Protein AF-A0A820R9P2-F1 (afdb_monomer_lite)

pLDDT: mean 85.08, std 11.44, range [51.06, 95.5]

Organism: NCBI:txid433720

Radius of gyration: 19.29 Å; chains: 1; bounding box: 36×35×56 Å

InterPro domains:
  IPR003754 Tetrapyrrole biosynthesis, uroporphyrinogen III synthase [PF02602] (7-90)
  IPR036108 Tetrapyrrole biosynthesis, uroporphyrinogen III synthase superfamily [G3DSA:3.40.50.10090] (2-77)
  IPR036108 Tetrapyrrole biosynthesis, uroporphyrinogen III synthase superfamily [SSF69618] (13-88)
  IPR039793 Uroporphyrinogen-III synthase [PTHR12390] (11-90)

Structure (mmCIF, N/CA/C/O backbone):
data_AF-A0A820R9P2-F1
#
_entry.id   AF-A0A820R9P2-F1
#
loop_
_atom_site.group_PDB
_atom_site.id
_atom_site.type_symbol
_atom_site.label_atom_id
_atom_site.label_alt_id
_atom_site.label_comp_id
_atom_site.label_asym_id
_atom_site.label_entity_id
_atom_site.label_seq_id
_atom_site.pdbx_PDB_ins_code
_atom_site.Cartn_x
_atom_site.Cartn_y
_atom_site.Cartn_z
_atom_site.occupancy
_atom_site.B_iso_or_equiv
_atom_site.auth_seq_id
_atom_site.auth_comp_id
_atom_site.auth_asym_id
_atom_site.auth_atom_id
_atom_site.pdbx_PDB_model_num
ATOM 1 N N . ASN A 1 1 ? 5.289 -13.143 10.151 1.00 55.81 1 ASN A N 1
ATOM 2 C CA . ASN A 1 1 ? 5.651 -14.546 9.840 1.00 55.81 1 ASN A CA 1
ATOM 3 C C . ASN A 1 1 ? 4.696 -15.230 8.847 1.00 55.81 1 ASN A C 1
ATOM 5 O O . ASN A 1 1 ? 5.081 -16.245 8.294 1.00 55.81 1 ASN A O 1
ATOM 9 N N . LEU A 1 2 ? 3.533 -14.637 8.531 1.00 58.06 2 LEU A N 1
ATOM 10 C CA . LEU A 1 2 ? 2.505 -15.177 7.622 1.00 58.06 2 LEU A CA 1
ATOM 11 C C . LEU A 1 2 ? 2.990 -15.480 6.185 1.00 58.06 2 LEU A C 1
ATOM 13 O O . LEU A 1 2 ? 2.641 -16.497 5.601 1.00 58.06 2 LEU A O 1
ATOM 17 N N . VAL A 1 3 ? 3.839 -14.620 5.614 1.00 59.44 3 VAL A N 1
ATOM 18 C CA . VAL A 1 3 ? 4.321 -14.765 4.224 1.00 59.44 3 VAL A CA 1
ATOM 19 C C . VAL A 1 3 ? 5.204 -16.010 4.043 1.00 59.44 3 VAL A C 1
ATOM 21 O O . VAL A 1 3 ? 5.120 -16.683 3.022 1.00 59.44 3 VAL A O 1
ATOM 24 N N . LYS A 1 4 ? 6.013 -16.367 5.049 1.00 60.22 4 LYS A N 1
ATOM 25 C CA . LYS A 1 4 ? 6.837 -17.589 5.017 1.00 60.22 4 LYS A CA 1
ATOM 26 C C . LYS A 1 4 ? 5.996 -18.859 5.155 1.00 60.22 4 LYS A C 1
ATOM 28 O O . LYS A 1 4 ? 6.337 -19.870 4.551 1.00 60.22 4 LYS A O 1
ATOM 33 N N . GLU A 1 5 ? 4.914 -18.802 5.933 1.00 67.00 5 GLU A N 1
ATOM 34 C CA . GLU A 1 5 ? 3.964 -19.914 6.077 1.00 67.00 5 GLU A CA 1
ATOM 35 C C . GLU A 1 5 ? 3.167 -20.163 4.795 1.00 67.00 5 GLU A C 1
ATOM 37 O O . GLU A 1 5 ? 2.949 -21.315 4.435 1.00 67.00 5 GLU A O 1
ATOM 42 N N . LEU A 1 6 ? 2.768 -19.103 4.084 1.00 65.31 6 LEU A N 1
ATOM 43 C CA . LEU A 1 6 ? 1.939 -19.226 2.882 1.00 65.31 6 LEU A CA 1
ATOM 44 C C . LEU A 1 6 ? 2.725 -19.618 1.622 1.00 65.31 6 LEU A C 1
ATOM 46 O O . LEU A 1 6 ? 2.180 -20.311 0.767 1.00 65.31 6 LEU A O 1
ATOM 50 N N . PHE A 1 7 ? 3.987 -19.193 1.493 1.00 65.38 7 PHE A N 1
ATOM 51 C CA . PHE A 1 7 ? 4.732 -19.298 0.227 1.00 65.38 7 PHE A CA 1
ATOM 52 C C . PHE A 1 7 ? 6.049 -20.093 0.315 1.00 65.38 7 PHE A C 1
ATOM 54 O O . PHE A 1 7 ? 6.770 -20.207 -0.674 1.00 65.38 7 PHE A O 1
ATOM 61 N N . GLY A 1 8 ? 6.366 -20.689 1.470 1.00 62.91 8 GLY A N 1
ATOM 62 C CA . GLY A 1 8 ? 7.584 -21.481 1.662 1.00 62.91 8 GLY A CA 1
ATOM 63 C C . GLY A 1 8 ? 8.860 -20.641 1.824 1.00 62.91 8 GLY A C 1
ATOM 64 O O . GLY A 1 8 ? 8.860 -19.412 1.806 1.00 62.91 8 GLY A O 1
ATOM 65 N N . SER A 1 9 ? 9.993 -21.315 2.030 1.00 59.28 9 SER A N 1
ATOM 66 C CA . SER A 1 9 ? 11.274 -20.731 2.468 1.00 59.28 9 SER A CA 1
ATOM 67 C C . SER A 1 9 ? 12.061 -19.945 1.405 1.00 59.28 9 SER A C 1
ATOM 69 O O . SER A 1 9 ? 13.203 -19.570 1.657 1.00 59.28 9 SER A O 1
ATOM 71 N N . THR A 1 10 ? 11.476 -19.644 0.244 1.00 62.62 10 THR A N 1
ATOM 72 C CA . THR A 1 10 ? 12.142 -18.913 -0.855 1.00 62.62 10 THR A CA 1
ATOM 73 C C . THR A 1 10 ? 11.344 -17.696 -1.323 1.00 62.62 10 THR A C 1
ATOM 75 O O . THR A 1 10 ? 11.255 -17.407 -2.510 1.00 62.62 10 THR A O 1
ATOM 78 N N . VAL A 1 11 ? 10.778 -16.932 -0.386 1.00 67.00 11 VAL A N 1
ATOM 79 C CA . VAL A 1 11 ? 10.261 -15.594 -0.705 1.00 67.00 11 VAL A CA 1
ATOM 80 C C . VAL A 1 11 ? 11.420 -14.602 -0.673 1.00 67.00 11 VAL A C 1
ATOM 82 O O . VAL A 1 11 ? 12.017 -14.378 0.382 1.00 67.00 11 VAL A O 1
ATOM 85 N N . ASN A 1 12 ? 11.735 -14.010 -1.824 1.00 75.12 12 ASN A N 1
ATOM 86 C CA . ASN A 1 12 ? 12.618 -12.852 -1.891 1.00 75.12 12 ASN A CA 1
ATOM 87 C C . ASN A 1 12 ? 11.807 -11.617 -1.480 1.00 75.12 12 ASN A C 1
ATOM 89 O O . ASN A 1 12 ? 10.857 -11.243 -2.163 1.00 75.12 12 ASN A O 1
ATOM 93 N N . ILE A 1 1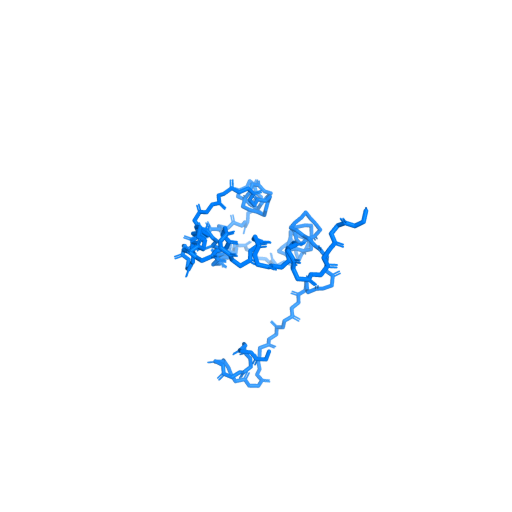3 ? 12.136 -11.050 -0.321 1.00 83.00 13 ILE A N 1
ATOM 94 C CA . ILE A 1 13 ? 11.465 -9.874 0.232 1.00 83.00 13 ILE A CA 1
ATOM 95 C C . ILE A 1 13 ? 12.460 -8.722 0.153 1.00 83.00 13 ILE A C 1
ATOM 97 O O . ILE A 1 13 ? 13.506 -8.771 0.799 1.00 83.00 13 ILE A O 1
ATOM 101 N N . SER A 1 14 ? 12.120 -7.692 -0.611 1.00 88.38 14 SER A N 1
ATOM 102 C CA . SER A 1 14 ? 12.903 -6.467 -0.767 1.00 88.38 14 SER A CA 1
ATOM 103 C C . SER A 1 14 ? 12.026 -5.234 -0.527 1.00 88.38 14 SER A C 1
ATOM 105 O O . SER A 1 14 ? 10.798 -5.309 -0.600 1.00 88.38 14 SER A O 1
ATOM 107 N N . GLY A 1 15 ? 12.648 -4.104 -0.180 1.00 89.12 15 GLY A N 1
ATOM 108 C CA . GLY A 1 15 ? 11.952 -2.833 0.036 1.00 89.12 15 GLY A CA 1
ATOM 109 C C . GLY A 1 15 ? 11.236 -2.696 1.387 1.00 89.12 15 GLY A C 1
ATOM 110 O O . GLY A 1 15 ? 10.559 -1.692 1.612 1.00 89.12 15 GLY A O 1
ATOM 111 N N . ALA A 1 16 ? 11.397 -3.648 2.314 1.00 88.06 16 ALA A N 1
ATOM 112 C CA . ALA A 1 16 ? 10.787 -3.594 3.649 1.00 88.06 16 ALA A CA 1
ATOM 113 C C . ALA A 1 16 ? 11.337 -2.434 4.504 1.00 88.06 16 ALA A C 1
ATOM 115 O O . ALA A 1 16 ? 10.646 -1.882 5.355 1.00 88.06 16 ALA A O 1
ATOM 116 N N . GLU A 1 17 ? 12.581 -2.046 4.251 1.00 90.69 17 GLU A N 1
ATOM 117 C CA . GLU A 1 17 ? 13.327 -0.978 4.911 1.00 90.69 17 GLU A CA 1
ATOM 118 C C . GLU A 1 17 ? 12.987 0.434 4.405 1.00 90.69 17 GLU A C 1
ATOM 120 O O . GLU A 1 17 ? 13.465 1.415 4.969 1.00 90.69 17 GLU A O 1
ATOM 125 N N . THR A 1 18 ? 12.157 0.559 3.364 1.00 92.56 18 THR A N 1
ATOM 126 C CA . THR A 1 18 ? 11.820 1.856 2.742 1.00 92.56 18 THR A CA 1
ATOM 127 C C . THR A 1 18 ? 10.944 2.744 3.629 1.00 92.56 18 THR A C 1
ATOM 129 O O . THR A 1 18 ? 10.903 3.955 3.435 1.00 92.56 18 THR A O 1
ATOM 132 N N . GLY A 1 19 ? 10.249 2.167 4.615 1.00 86.88 19 GLY A N 1
ATOM 133 C CA . GLY A 1 19 ? 9.504 2.901 5.644 1.00 86.88 19 GLY A CA 1
ATOM 134 C C . GLY A 1 19 ? 8.194 3.559 5.189 1.00 86.88 19 GLY A C 1
ATOM 135 O O . GLY A 1 19 ? 7.431 4.011 6.040 1.00 86.88 19 GLY A O 1
ATOM 136 N N . GLY A 1 20 ? 7.887 3.593 3.888 1.00 89.62 20 GLY A N 1
ATOM 137 C CA . GLY A 1 20 ? 6.643 4.164 3.371 1.00 89.62 20 GLY A CA 1
ATOM 138 C C . GLY A 1 20 ? 6.492 4.055 1.853 1.00 89.62 20 GLY A C 1
ATOM 139 O O . GLY A 1 20 ? 7.442 3.750 1.136 1.00 89.62 20 GLY A O 1
ATOM 140 N N . GLY A 1 21 ? 5.280 4.329 1.358 1.00 90.12 21 GLY A N 1
ATOM 141 C CA . GLY A 1 21 ? 4.936 4.158 -0.059 1.00 90.12 21 GLY A CA 1
ATOM 142 C C . GLY A 1 21 ? 5.738 5.042 -1.019 1.00 90.12 21 GLY A C 1
ATOM 143 O O . GLY A 1 21 ? 6.052 4.606 -2.118 1.00 90.12 21 GLY A O 1
ATOM 144 N N . GLU A 1 22 ? 6.121 6.253 -0.609 1.00 92.44 22 GLU A N 1
ATOM 145 C CA . GLU A 1 22 ? 6.901 7.167 -1.458 1.00 92.44 22 GLU A CA 1
ATOM 146 C C . GLU A 1 22 ? 8.289 6.588 -1.771 1.00 92.44 22 GLU A C 1
ATOM 148 O O . GLU A 1 22 ? 8.658 6.404 -2.929 1.00 92.44 22 GLU A O 1
ATOM 153 N N . SER A 1 23 ? 9.030 6.213 -0.726 1.00 94.81 23 SER A N 1
ATOM 154 C CA . SER A 1 23 ? 10.36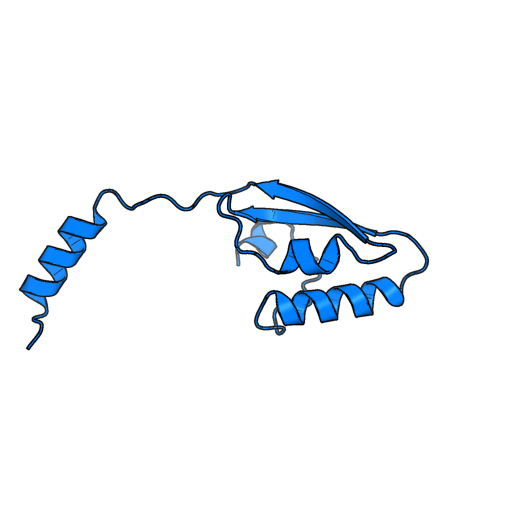7 5.632 -0.858 1.00 94.81 23 SER A CA 1
ATOM 155 C C . SER A 1 23 ? 10.338 4.224 -1.455 1.00 94.81 23 SER A C 1
ATOM 157 O O . SER A 1 23 ? 11.277 3.832 -2.146 1.00 94.81 23 SER A O 1
ATOM 159 N N . LEU A 1 24 ? 9.258 3.467 -1.236 1.00 94.25 24 LEU A N 1
ATOM 160 C CA . LEU A 1 24 ? 9.058 2.180 -1.898 1.00 94.25 24 LEU A CA 1
ATOM 161 C C . LEU A 1 24 ? 8.860 2.341 -3.409 1.00 94.25 24 LEU A C 1
ATOM 163 O O . LEU A 1 24 ? 9.401 1.546 -4.174 1.00 94.25 24 LEU A O 1
ATOM 167 N N . ALA A 1 25 ? 8.137 3.372 -3.853 1.00 93.81 25 ALA A N 1
ATOM 168 C CA . ALA A 1 25 ? 7.991 3.647 -5.278 1.00 93.81 25 ALA A CA 1
ATOM 169 C C . ALA A 1 25 ? 9.349 3.950 -5.927 1.00 93.81 25 ALA A C 1
ATOM 171 O O . ALA A 1 25 ? 9.670 3.354 -6.952 1.00 93.81 25 ALA A O 1
ATOM 172 N N . ASP A 1 26 ? 10.176 4.795 -5.301 1.00 94.44 26 ASP A N 1
ATOM 173 C CA . ASP A 1 26 ? 11.531 5.092 -5.792 1.00 94.44 26 ASP A CA 1
ATOM 174 C C . ASP A 1 26 ? 12.391 3.825 -5.901 1.00 94.44 26 ASP A C 1
ATOM 176 O O . ASP A 1 26 ? 13.103 3.627 -6.889 1.00 94.44 26 ASP A O 1
ATOM 180 N N . PHE A 1 27 ? 12.303 2.948 -4.896 1.00 94.06 27 PHE A N 1
ATOM 181 C CA . PHE A 1 27 ? 12.999 1.666 -4.881 1.00 94.06 27 PHE A CA 1
ATOM 182 C C . PHE A 1 27 ? 12.575 0.774 -6.058 1.00 94.06 27 PHE A C 1
ATOM 184 O O . PHE A 1 27 ? 13.435 0.287 -6.791 1.00 94.06 27 PHE A O 1
ATOM 191 N N . ILE A 1 28 ? 11.266 0.608 -6.272 1.00 92.94 28 ILE A N 1
ATOM 192 C CA . ILE A 1 28 ? 10.710 -0.219 -7.353 1.00 92.94 28 ILE A CA 1
ATOM 193 C C . ILE A 1 28 ? 11.100 0.340 -8.724 1.00 92.94 28 ILE A C 1
ATOM 195 O O . ILE A 1 28 ? 11.574 -0.409 -9.570 1.00 92.94 28 ILE A O 1
ATOM 199 N N . ILE A 1 29 ? 10.945 1.648 -8.947 1.00 92.06 29 ILE A N 1
ATOM 200 C CA . ILE A 1 29 ? 11.251 2.287 -10.238 1.00 92.06 29 ILE A CA 1
ATOM 201 C C . ILE A 1 29 ? 12.730 2.112 -10.586 1.00 92.06 29 ILE A C 1
ATOM 203 O O . ILE A 1 29 ? 13.072 1.749 -11.712 1.00 92.06 29 ILE A O 1
ATOM 207 N N . LYS A 1 30 ? 13.618 2.318 -9.606 1.00 91.00 30 LYS A N 1
ATOM 208 C CA . LYS A 1 30 ? 15.055 2.105 -9.791 1.00 91.00 30 LYS A CA 1
ATOM 209 C C . LYS A 1 30 ? 15.365 0.661 -10.178 1.00 91.00 30 LYS A C 1
ATOM 211 O O . LYS A 1 30 ? 16.240 0.456 -11.012 1.00 91.00 30 LYS A O 1
ATOM 216 N N . ASP A 1 31 ? 14.697 -0.312 -9.564 1.00 87.75 31 ASP A N 1
ATOM 217 C CA . ASP A 1 31 ? 14.908 -1.732 -9.848 1.00 87.75 31 ASP A CA 1
ATOM 218 C C . ASP A 1 31 ? 14.389 -2.113 -11.243 1.00 87.75 31 ASP A C 1
ATOM 220 O O . ASP A 1 31 ? 15.116 -2.712 -12.033 1.00 87.75 31 ASP A O 1
ATOM 224 N N . VAL A 1 32 ? 13.184 -1.654 -11.597 1.00 85.19 32 VAL A N 1
ATOM 225 C CA . VAL A 1 32 ? 12.558 -1.871 -12.911 1.00 85.19 32 VAL A CA 1
ATOM 226 C C . VAL A 1 32 ? 13.401 -1.287 -14.044 1.00 85.19 32 VAL A C 1
ATOM 228 O O . VAL A 1 32 ? 13.572 -1.942 -15.066 1.00 85.19 32 VAL A O 1
ATOM 231 N N . HIS A 1 33 ? 13.984 -0.098 -13.871 1.00 82.06 33 HIS A N 1
ATOM 232 C CA . HIS A 1 33 ? 14.862 0.503 -14.884 1.00 82.06 33 HIS A CA 1
ATOM 233 C C . HIS A 1 33 ? 16.164 -0.280 -15.131 1.00 82.06 33 HIS A C 1
ATOM 235 O O . HIS A 1 33 ? 16.823 -0.036 -16.139 1.00 82.06 33 HIS A O 1
ATOM 241 N N . ASN A 1 34 ? 16.538 -1.219 -14.254 1.00 81.81 34 ASN A N 1
ATOM 242 C CA . ASN A 1 34 ? 17.673 -2.119 -14.486 1.00 81.81 34 ASN A CA 1
ATOM 243 C C . A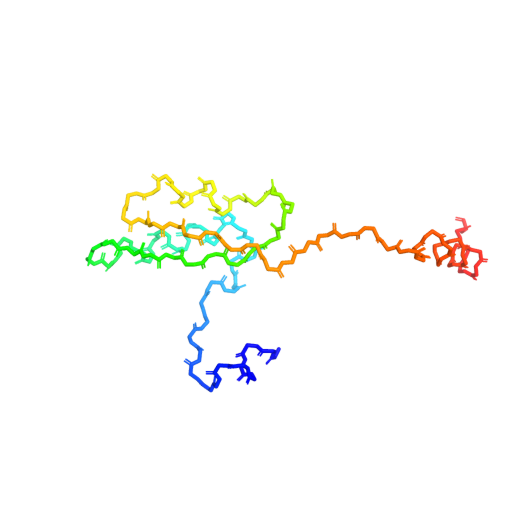SN A 1 34 ? 17.275 -3.400 -15.239 1.00 81.81 34 ASN A C 1
ATOM 245 O O . ASN A 1 34 ? 18.139 -4.235 -15.510 1.00 81.81 34 ASN A O 1
ATOM 249 N N . ILE A 1 35 ? 15.987 -3.584 -15.545 1.00 81.75 35 ILE A N 1
ATOM 250 C CA . ILE A 1 35 ? 15.446 -4.767 -16.212 1.00 81.75 35 ILE A CA 1
ATOM 251 C C . ILE A 1 35 ? 15.033 -4.387 -17.637 1.00 81.75 35 ILE A C 1
ATOM 253 O O . ILE A 1 35 ? 14.278 -3.441 -17.856 1.00 81.75 35 ILE A O 1
ATOM 257 N N . ASP A 1 36 ? 15.489 -5.160 -18.622 1.00 78.94 36 ASP A N 1
ATOM 258 C CA . ASP A 1 36 ? 15.056 -4.986 -20.007 1.00 78.94 36 ASP A CA 1
ATOM 259 C C . ASP A 1 36 ? 13.606 -5.472 -20.175 1.00 78.94 36 ASP A C 1
ATOM 261 O O . ASP A 1 36 ? 13.340 -6.674 -20.224 1.00 78.94 36 ASP A O 1
ATOM 265 N N . GLY A 1 37 ? 12.650 -4.544 -20.293 1.00 81.19 37 GLY A N 1
ATOM 266 C CA . GLY A 1 37 ? 11.273 -4.855 -20.685 1.00 81.19 37 GLY A CA 1
ATOM 267 C C . GLY A 1 37 ? 10.188 -4.158 -19.867 1.00 81.19 37 GLY A C 1
ATOM 268 O O . GLY A 1 37 ? 10.420 -3.144 -19.217 1.00 81.19 37 GLY A O 1
ATOM 269 N N . LYS A 1 38 ? 8.963 -4.691 -19.959 1.00 85.31 38 LYS A N 1
ATOM 270 C CA . LYS A 1 38 ? 7.816 -4.263 -19.145 1.00 85.31 38 LYS A CA 1
ATOM 271 C C . LYS A 1 38 ? 7.589 -5.256 -18.010 1.00 85.31 38 LYS A C 1
ATOM 273 O O . LYS A 1 38 ? 7.647 -6.462 -18.245 1.00 85.31 38 LYS A O 1
ATOM 278 N N . ILE A 1 39 ? 7.268 -4.754 -16.824 1.00 90.88 39 ILE A N 1
ATOM 279 C CA . ILE A 1 39 ? 6.954 -5.555 -15.640 1.00 90.88 39 ILE A CA 1
ATOM 280 C C . ILE A 1 39 ? 5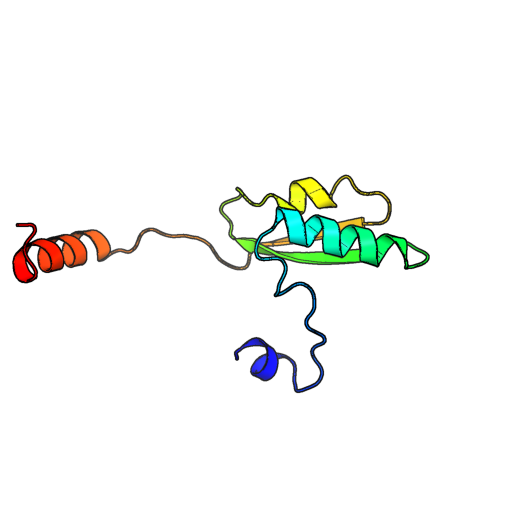.491 -5.354 -15.262 1.00 90.88 39 ILE A C 1
ATOM 282 O O . ILE A 1 39 ? 4.996 -4.229 -15.232 1.00 90.88 39 ILE A O 1
ATOM 286 N N . ASN A 1 40 ? 4.821 -6.463 -14.948 1.00 91.00 40 ASN A N 1
ATOM 287 C CA . ASN A 1 40 ? 3.479 -6.467 -14.380 1.00 91.00 40 ASN A CA 1
ATOM 288 C C . ASN A 1 40 ? 3.597 -6.672 -12.866 1.00 91.00 40 ASN A C 1
ATOM 290 O O . ASN A 1 40 ? 4.109 -7.699 -12.417 1.00 91.00 40 ASN A O 1
ATOM 294 N N . LEU A 1 41 ? 3.147 -5.692 -12.091 1.00 92.12 41 LEU A N 1
ATOM 295 C CA . LEU A 1 41 ? 3.144 -5.713 -10.635 1.00 92.12 41 LEU A CA 1
ATOM 296 C C . LEU A 1 41 ? 1.720 -5.941 -10.138 1.00 92.12 41 LEU A C 1
ATOM 298 O O . LEU A 1 41 ? 0.811 -5.210 -10.516 1.00 92.12 41 LEU A O 1
ATOM 302 N N . LEU A 1 42 ? 1.543 -6.916 -9.249 1.00 92.25 42 LEU A N 1
ATOM 303 C CA . LEU A 1 42 ? 0.295 -7.097 -8.516 1.00 92.25 42 LEU A CA 1
ATOM 304 C C . LEU A 1 42 ? 0.370 -6.313 -7.203 1.00 92.25 42 LEU A C 1
ATOM 306 O O . LEU A 1 42 ? 1.311 -6.497 -6.430 1.00 92.25 42 LEU A O 1
ATOM 310 N N . PHE A 1 43 ? -0.631 -5.478 -6.934 1.00 91.75 43 PHE A N 1
ATOM 311 C CA . PHE A 1 43 ? -0.740 -4.668 -5.726 1.00 91.75 43 PHE A CA 1
ATOM 312 C C . PHE A 1 43 ? -1.981 -5.057 -4.908 1.00 91.75 43 PHE A C 1
ATOM 314 O O . PHE A 1 43 ? -3.075 -4.542 -5.154 1.00 91.75 43 PHE A O 1
ATOM 321 N N . PRO A 1 44 ? -1.834 -5.979 -3.935 1.00 91.25 44 PRO A N 1
ATOM 322 C CA . PRO A 1 44 ? -2.872 -6.272 -2.956 1.00 91.25 44 PRO A CA 1
ATOM 323 C C . PRO A 1 44 ? -3.028 -5.104 -1.980 1.00 91.25 44 PRO A C 1
ATOM 325 O O . PRO A 1 44 ? -2.079 -4.767 -1.272 1.00 91.25 44 PRO A O 1
ATOM 328 N N . CYS A 1 45 ? -4.208 -4.489 -1.930 1.00 90.00 45 CYS A N 1
ATOM 329 C CA . CYS A 1 45 ? -4.419 -3.254 -1.173 1.00 90.00 45 CYS A CA 1
ATOM 330 C C . CYS A 1 45 ? -5.782 -3.175 -0.471 1.00 90.00 45 CYS A C 1
ATOM 332 O O . CYS A 1 45 ? -6.647 -4.048 -0.616 1.00 90.00 45 CYS A O 1
ATOM 334 N N . ALA A 1 46 ? -5.936 -2.125 0.341 1.00 90.69 46 ALA A N 1
ATOM 335 C CA . ALA A 1 46 ? -7.178 -1.799 1.026 1.00 90.69 46 ALA A CA 1
ATOM 336 C C . ALA A 1 46 ? -8.198 -1.177 0.066 1.00 90.69 46 ALA A C 1
ATOM 338 O O . ALA A 1 46 ? -7.838 -0.454 -0.863 1.00 90.69 46 ALA A O 1
ATOM 339 N N . GLN A 1 47 ? -9.487 -1.329 0.369 1.00 87.56 47 GLN A N 1
ATOM 340 C CA . GLN A 1 47 ? -10.551 -0.613 -0.343 1.00 87.56 47 GLN A CA 1
ATOM 341 C C . GLN A 1 47 ? -10.434 0.921 -0.230 1.00 87.56 47 GLN A C 1
ATOM 343 O O . GLN A 1 47 ? -10.775 1.641 -1.170 1.00 87.56 47 GLN A O 1
ATOM 348 N N . ALA A 1 48 ? -9.970 1.443 0.911 1.00 75.94 48 ALA A N 1
ATOM 349 C CA . ALA A 1 48 ? -9.832 2.881 1.143 1.00 75.94 48 ALA A CA 1
ATOM 350 C C . ALA A 1 48 ? -8.545 3.422 0.493 1.00 75.94 48 ALA A C 1
ATOM 352 O O . ALA A 1 48 ? -7.440 3.056 0.881 1.00 75.94 48 ALA A O 1
ATOM 353 N N . ARG A 1 49 ? -8.683 4.317 -0.494 1.00 67.06 49 ARG A N 1
ATOM 354 C CA . ARG A 1 49 ? -7.579 4.717 -1.384 1.00 67.06 49 ARG A CA 1
ATOM 355 C C . ARG A 1 49 ? -6.961 6.066 -1.015 1.00 67.06 49 ARG A C 1
ATOM 357 O O . ARG A 1 49 ? -7.314 7.099 -1.583 1.00 67.06 49 ARG A O 1
ATOM 364 N N . LEU A 1 50 ? -5.992 6.044 -0.102 1.00 67.88 50 LEU A N 1
ATOM 365 C CA . LEU A 1 50 ? -5.023 7.138 0.088 1.00 67.88 50 LEU A CA 1
ATOM 366 C C . LEU A 1 50 ? -3.586 6.725 -0.265 1.00 67.88 50 LEU A C 1
ATOM 368 O O . LEU A 1 50 ? -2.660 7.509 -0.063 1.00 67.88 50 LEU A O 1
ATOM 372 N N . ASP A 1 51 ? -3.400 5.535 -0.840 1.00 80.19 51 ASP A N 1
ATOM 373 C CA . ASP A 1 51 ? -2.076 5.031 -1.178 1.00 80.19 51 ASP A CA 1
ATOM 374 C C . ASP A 1 51 ? -1.401 5.873 -2.263 1.00 80.19 51 ASP A C 1
ATOM 376 O O . ASP A 1 51 ? -1.951 6.165 -3.330 1.00 80.19 51 ASP A O 1
ATOM 380 N N . ILE A 1 52 ? -0.164 6.260 -1.970 1.00 88.69 52 ILE A N 1
ATOM 381 C CA . ILE A 1 52 ? 0.700 7.008 -2.880 1.00 88.69 52 ILE A CA 1
ATOM 382 C C . ILE A 1 52 ? 1.350 6.093 -3.929 1.00 88.69 52 ILE A C 1
ATOM 384 O O . ILE A 1 52 ? 1.657 6.541 -5.032 1.00 88.69 52 ILE A O 1
ATOM 388 N N . LEU A 1 53 ? 1.480 4.796 -3.621 1.00 90.62 53 LEU A N 1
ATOM 389 C CA . LEU A 1 53 ? 2.172 3.813 -4.454 1.00 90.62 53 LEU A CA 1
ATOM 390 C C . LEU A 1 53 ? 1.535 3.667 -5.851 1.00 90.62 53 LEU A C 1
ATOM 392 O O . LEU A 1 53 ? 2.261 3.835 -6.832 1.00 90.62 53 LEU A O 1
ATOM 396 N N . PRO A 1 54 ? 0.204 3.471 -6.000 1.00 91.19 54 PRO A N 1
ATOM 397 C CA . PRO A 1 54 ? -0.403 3.367 -7.328 1.00 91.19 54 PRO A CA 1
ATOM 398 C C . PRO A 1 54 ? -0.257 4.644 -8.146 1.00 91.19 54 PRO A C 1
ATOM 400 O O . PRO A 1 54 ? -0.006 4.585 -9.347 1.00 91.19 54 PRO A O 1
ATOM 403 N N . LYS A 1 55 ? -0.353 5.811 -7.498 1.00 91.00 55 LYS A N 1
ATOM 404 C CA . LYS A 1 55 ? -0.201 7.114 -8.162 1.00 91.00 55 LYS A CA 1
ATOM 405 C C . LYS A 1 55 ? 1.210 7.312 -8.710 1.00 91.00 55 LYS A C 1
ATOM 407 O O . LYS A 1 55 ? 1.360 7.850 -9.805 1.00 91.00 55 LYS A O 1
ATOM 412 N N . ARG A 1 56 ? 2.224 6.890 -7.951 1.00 93.50 56 ARG A N 1
ATOM 413 C CA . ARG A 1 56 ? 3.630 6.966 -8.355 1.00 93.50 56 ARG A CA 1
ATOM 414 C C . ARG A 1 56 ? 3.942 5.973 -9.474 1.00 93.50 56 ARG A C 1
ATOM 416 O O . ARG A 1 56 ? 4.546 6.374 -10.452 1.00 93.50 56 ARG A O 1
ATOM 423 N N . LEU A 1 57 ? 3.496 4.720 -9.365 1.00 93.06 57 LEU A N 1
ATOM 424 C CA . LEU A 1 57 ? 3.891 3.651 -10.292 1.00 93.06 57 LEU A CA 1
ATOM 425 C C . LEU A 1 57 ? 3.085 3.612 -11.599 1.00 93.06 57 LEU A C 1
ATOM 427 O O . LEU A 1 57 ? 3.636 3.251 -12.633 1.00 93.06 57 LEU A O 1
ATOM 431 N N . SER A 1 58 ? 1.803 3.995 -11.594 1.00 89.06 58 SER A N 1
ATOM 432 C CA . SER A 1 58 ? 0.938 3.865 -12.788 1.00 89.06 58 SER A CA 1
ATOM 433 C C . SER A 1 58 ? 1.345 4.769 -13.955 1.00 89.06 58 SER A C 1
ATOM 435 O O . SER A 1 5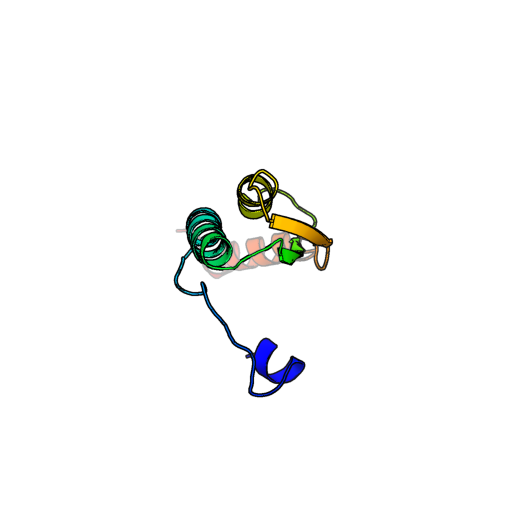8 ? 0.916 4.546 -15.084 1.00 89.06 58 SER A O 1
ATOM 437 N N . ASN A 1 59 ? 2.144 5.803 -13.683 1.00 85.62 59 ASN A N 1
ATOM 438 C CA . ASN A 1 59 ? 2.622 6.747 -14.691 1.00 85.62 59 ASN A CA 1
ATOM 439 C C . ASN A 1 59 ? 4.023 6.397 -15.220 1.00 85.62 59 ASN A C 1
ATOM 441 O O . ASN A 1 59 ? 4.505 7.062 -16.135 1.00 85.62 59 ASN A O 1
ATOM 445 N N . GLU A 1 60 ? 4.679 5.381 -14.656 1.00 91.19 60 GLU A N 1
ATOM 446 C CA . GLU A 1 60 ? 6.061 5.041 -14.985 1.00 91.19 60 GLU A CA 1
ATOM 447 C C . GLU A 1 60 ? 6.127 4.124 -16.204 1.00 91.19 60 GLU A C 1
ATOM 449 O O . GLU A 1 60 ? 5.452 3.093 -16.303 1.00 91.19 60 GLU A O 1
ATOM 454 N N . GLN A 1 61 ? 6.965 4.500 -17.169 1.00 87.38 61 GLN A N 1
ATOM 455 C CA . GLN A 1 61 ? 7.118 3.727 -18.390 1.00 87.38 61 GLN A CA 1
ATOM 456 C C . GLN A 1 61 ? 7.785 2.386 -18.079 1.00 87.38 61 GLN A C 1
ATOM 458 O O . GLN A 1 61 ? 8.858 2.327 -17.494 1.00 87.38 61 GLN A O 1
ATOM 463 N N . GLY A 1 62 ? 7.168 1.297 -18.534 1.00 86.88 62 GLY A N 1
ATOM 464 C CA . GLY A 1 62 ? 7.683 -0.050 -18.277 1.00 86.88 62 GLY A CA 1
ATOM 465 C C . GLY A 1 62 ? 7.029 -0.738 -17.084 1.00 86.88 62 GLY A C 1
ATOM 466 O O . GLY A 1 62 ? 7.252 -1.930 -16.903 1.00 86.88 62 GLY A O 1
ATOM 467 N N . ILE A 1 63 ? 6.160 -0.048 -16.340 1.00 92.88 63 ILE A N 1
ATOM 468 C CA . ILE A 1 63 ? 5.387 -0.641 -15.250 1.00 92.88 63 ILE A CA 1
ATOM 469 C C . ILE A 1 63 ? 3.918 -0.740 -15.657 1.00 92.88 63 ILE A C 1
ATOM 471 O O . ILE A 1 63 ? 3.302 0.217 -16.120 1.00 92.88 63 ILE A O 1
ATOM 475 N N . HIS A 1 64 ? 3.349 -1.924 -15.477 1.00 92.75 64 HIS A N 1
ATOM 476 C CA . HIS A 1 64 ? 1.914 -2.151 -15.465 1.00 92.75 64 HIS A CA 1
ATOM 477 C C . HIS A 1 64 ? 1.526 -2.592 -14.056 1.00 92.75 64 HIS A C 1
ATOM 479 O O . HIS A 1 64 ? 2.115 -3.532 -13.527 1.00 92.75 64 HIS A O 1
ATOM 485 N N . LEU A 1 65 ? 0.584 -1.890 -13.433 1.00 93.19 65 LEU A N 1
ATOM 486 C CA . LEU A 1 65 ? 0.166 -2.149 -12.061 1.00 93.19 65 LEU A CA 1
ATOM 487 C C . LEU A 1 65 ? -1.273 -2.669 -12.049 1.00 93.19 65 LEU A C 1
ATOM 489 O O . LEU A 1 65 ? -2.187 -1.949 -12.447 1.00 93.19 65 LEU A O 1
ATOM 493 N N . ASP A 1 66 ? -1.457 -3.889 -11.554 1.00 93.44 66 ASP A N 1
ATOM 494 C CA . ASP A 1 66 ? -2.757 -4.512 -11.326 1.00 93.44 66 ASP A CA 1
ATOM 495 C C . ASP A 1 66 ? -3.110 -4.436 -9.844 1.00 93.44 66 ASP A C 1
ATOM 497 O O . ASP A 1 66 ? -2.414 -4.985 -8.991 1.00 93.44 66 ASP A O 1
ATOM 501 N N . GLU A 1 67 ? -4.212 -3.770 -9.519 1.00 92.25 67 GLU A N 1
ATOM 502 C CA . GLU A 1 67 ? -4.663 -3.622 -8.138 1.00 92.25 67 GLU A CA 1
ATOM 503 C C . GLU A 1 67 ? -5.710 -4.680 -7.778 1.00 92.25 67 GLU A C 1
ATOM 505 O O . GLU A 1 67 ? -6.692 -4.869 -8.498 1.00 92.25 67 GLU A O 1
ATOM 510 N N . ILE A 1 68 ? -5.544 -5.326 -6.621 1.00 93.56 68 ILE A N 1
ATOM 511 C CA . ILE A 1 68 ? -6.525 -6.264 -6.067 1.00 93.56 68 ILE A CA 1
ATOM 512 C C . ILE A 1 68 ? -6.894 -5.847 -4.643 1.00 93.56 68 ILE A C 1
ATOM 514 O O . ILE A 1 68 ? -6.053 -5.811 -3.749 1.00 93.56 68 ILE A O 1
ATOM 518 N N . ILE A 1 69 ? -8.171 -5.531 -4.421 1.00 93.00 69 ILE A N 1
ATOM 519 C CA . ILE A 1 69 ? -8.669 -5.231 -3.077 1.00 93.00 69 ILE A CA 1
ATOM 520 C C . ILE A 1 69 ? -8.761 -6.539 -2.295 1.00 93.00 69 ILE A C 1
ATOM 522 O O . ILE A 1 69 ? -9.501 -7.437 -2.692 1.00 93.00 69 ILE A O 1
ATOM 526 N N . VAL A 1 70 ? -8.013 -6.650 -1.195 1.00 94.88 70 VAL A N 1
ATOM 527 C CA . VAL A 1 70 ? -7.980 -7.875 -0.368 1.00 94.88 70 VAL A CA 1
ATOM 528 C C . VAL A 1 70 ? -8.456 -7.660 1.066 1.00 94.88 70 VAL A C 1
ATOM 530 O O . VAL A 1 70 ? -8.661 -8.631 1.789 1.00 94.88 70 VAL A O 1
ATOM 533 N N . TYR A 1 71 ? -8.659 -6.407 1.476 1.00 91.50 71 TYR A N 1
ATOM 534 C CA . TYR A 1 71 ? -9.251 -6.058 2.764 1.00 91.50 71 TYR A CA 1
ATOM 535 C C . TYR A 1 71 ? -9.916 -4.679 2.714 1.00 91.50 71 TYR A C 1
ATOM 537 O O . TYR A 1 71 ? -9.652 -3.863 1.827 1.00 91.50 71 TYR A O 1
ATOM 545 N N . GLU A 1 72 ? -10.760 -4.398 3.699 1.00 93.44 72 GLU A N 1
ATOM 546 C CA . GLU A 1 72 ? -11.378 -3.092 3.900 1.00 93.44 72 GLU A CA 1
ATOM 547 C C . GLU A 1 72 ? -11.250 -2.647 5.359 1.00 93.44 72 GLU A C 1
ATOM 549 O O . GLU A 1 72 ? -11.180 -3.467 6.275 1.00 93.44 72 GLU A O 1
ATOM 554 N N . THR A 1 73 ? -11.188 -1.332 5.567 1.00 90.69 73 THR A N 1
ATOM 555 C CA . THR A 1 73 ? -11.232 -0.739 6.904 1.00 90.69 73 THR A CA 1
ATOM 556 C C . THR A 1 73 ? -12.690 -0.518 7.276 1.00 90.69 73 THR A C 1
ATOM 558 O O . THR A 1 73 ? -13.357 0.312 6.660 1.00 90.69 73 THR A O 1
ATOM 561 N N . ILE A 1 74 ? -13.162 -1.232 8.294 1.00 91.62 74 ILE A N 1
ATOM 562 C CA . ILE A 1 74 ? -14.509 -1.077 8.851 1.00 91.62 74 ILE A CA 1
ATOM 563 C C . ILE A 1 74 ? -14.443 -0.467 10.257 1.00 91.62 74 ILE A C 1
ATOM 565 O O . ILE A 1 74 ? -13.443 -0.663 10.957 1.00 91.62 74 ILE A O 1
ATOM 569 N N . PRO A 1 75 ? -15.476 0.279 10.691 1.00 91.50 75 PRO A N 1
ATOM 570 C CA . PRO A 1 75 ? -15.615 0.665 12.090 1.00 91.50 75 PRO A CA 1
ATOM 571 C C . PRO A 1 75 ? -15.674 -0.581 12.978 1.00 91.50 75 PRO A C 1
ATOM 573 O O . PRO A 1 75 ? -16.259 -1.589 12.591 1.00 91.50 75 PRO A O 1
ATOM 576 N N . SER A 1 76 ? -15.077 -0.509 14.165 1.00 93.69 76 SER A N 1
ATOM 577 C CA . SER A 1 76 ? -15.265 -1.554 15.172 1.00 93.69 76 SER A CA 1
ATOM 578 C C . SER A 1 76 ? -16.614 -1.362 15.862 1.00 93.69 76 SER A C 1
ATOM 580 O O . SER A 1 76 ? -16.936 -0.253 16.288 1.00 93.69 76 SER A O 1
ATOM 582 N N . ASP A 1 77 ? -17.366 -2.452 16.008 1.00 95.50 77 ASP A N 1
ATOM 583 C CA . ASP A 1 77 ? -18.691 -2.454 16.635 1.00 95.50 77 ASP A CA 1
ATOM 584 C C . ASP A 1 77 ? -18.645 -2.139 18.141 1.00 95.50 77 ASP A C 1
ATOM 586 O O . ASP A 1 77 ? -19.638 -1.694 18.714 1.00 95.50 77 ASP A O 1
ATOM 590 N N . SER A 1 78 ? -17.503 -2.375 18.795 1.00 95.50 78 SER A N 1
ATOM 591 C CA . SER A 1 78 ? -17.335 -2.250 20.249 1.00 95.50 78 SER A CA 1
ATOM 592 C C . SER A 1 78 ? -16.458 -1.076 20.679 1.00 95.50 78 SER A C 1
ATOM 594 O O . SER A 1 78 ? -16.417 -0.764 21.870 1.00 95.50 78 SER A O 1
ATOM 596 N N . LEU A 1 79 ? -15.771 -0.406 19.745 1.00 93.94 79 LEU A N 1
ATOM 597 C CA . LEU A 1 79 ? -14.736 0.581 20.073 1.00 93.94 79 LEU A CA 1
ATOM 598 C C . LEU A 1 79 ? -15.251 1.722 20.954 1.00 93.94 79 LEU A C 1
ATOM 600 O O . LEU A 1 79 ? -14.547 2.140 21.867 1.00 93.94 79 LEU A O 1
ATOM 604 N N . ASP A 1 80 ? -16.472 2.204 20.719 1.00 92.75 80 ASP A N 1
ATOM 605 C CA . ASP A 1 80 ? -17.057 3.272 21.533 1.00 92.75 80 ASP A CA 1
ATOM 606 C C . ASP A 1 80 ? -17.242 2.832 22.991 1.00 92.75 80 ASP A C 1
ATOM 608 O O . ASP A 1 80 ? -16.896 3.573 23.912 1.00 92.75 80 ASP A O 1
ATOM 612 N N . GLN A 1 81 ? -17.743 1.613 23.214 1.00 93.81 81 GLN A N 1
ATOM 613 C CA . GLN A 1 81 ? -17.918 1.063 24.557 1.00 93.81 81 GLN A CA 1
ATOM 614 C C . GLN A 1 81 ? -16.561 0.813 25.226 1.00 93.81 81 GLN A C 1
ATOM 616 O O . GLN A 1 81 ? -16.348 1.247 26.357 1.00 93.81 81 GLN A O 1
ATOM 621 N N . GLU A 1 82 ? -15.631 0.174 24.517 1.00 93.75 82 GLU A N 1
ATOM 622 C CA . GLU A 1 82 ? -14.283 -0.115 25.015 1.00 93.75 82 GLU A CA 1
ATOM 623 C C . GLU A 1 82 ? -13.529 1.167 25.379 1.00 93.75 82 GLU A C 1
ATOM 625 O O . GLU A 1 82 ? -12.860 1.233 26.412 1.00 93.75 82 GLU A O 1
ATOM 630 N N . LEU A 1 83 ? -13.671 2.220 24.570 1.00 92.69 83 LEU A N 1
ATOM 631 C CA . LEU A 1 83 ? -13.066 3.516 24.839 1.00 92.69 83 LEU A CA 1
ATOM 632 C C . LEU A 1 83 ? -13.672 4.167 26.089 1.00 92.69 83 LEU A C 1
ATOM 634 O O . LEU A 1 83 ? -12.927 4.680 26.923 1.00 92.69 83 LEU A O 1
ATOM 638 N N . GLN A 1 84 ? -14.998 4.133 26.259 1.00 92.12 84 GLN A N 1
ATOM 639 C CA . GLN A 1 84 ? -15.659 4.658 27.463 1.00 92.12 84 GLN A CA 1
ATOM 640 C C . GLN A 1 84 ? -15.231 3.904 28.727 1.00 92.12 84 GLN A C 1
ATOM 642 O O . GLN A 1 84 ? -14.902 4.524 29.743 1.00 92.12 84 GLN A O 1
ATOM 647 N N . GLU A 1 85 ? -15.188 2.574 28.666 1.00 92.62 85 GLU A N 1
ATOM 648 C CA . GLU A 1 85 ? -14.711 1.728 29.760 1.00 92.62 85 GLU A CA 1
ATOM 649 C C . GLU A 1 85 ? -13.247 2.033 30.094 1.00 92.62 85 GLU A C 1
ATOM 651 O O . GLU A 1 85 ? -12.902 2.228 31.263 1.00 92.62 85 GLU A O 1
ATOM 656 N N . TYR A 1 86 ? -12.389 2.158 29.080 1.00 91.69 86 TYR A N 1
ATOM 657 C CA . TYR A 1 86 ? -10.983 2.509 29.257 1.00 91.69 86 TYR A CA 1
ATOM 658 C C . TYR A 1 86 ? -10.814 3.876 29.929 1.00 91.69 86 TYR A C 1
ATOM 660 O O . TYR A 1 86 ? -10.106 3.991 30.930 1.00 91.69 86 TYR A O 1
ATOM 668 N N . LEU A 1 87 ? -11.496 4.913 29.435 1.00 91.88 87 LEU A N 1
ATOM 669 C CA . LEU A 1 87 ? -11.415 6.267 29.996 1.00 91.88 87 LEU A CA 1
ATOM 670 C C . LEU A 1 87 ? -11.924 6.323 31.444 1.00 91.88 87 LEU A C 1
ATOM 672 O O . LEU A 1 87 ? -11.358 7.044 32.267 1.00 91.88 87 LEU A O 1
ATOM 676 N N . THR A 1 88 ? -12.951 5.532 31.765 1.00 88.81 88 THR A N 1
ATOM 677 C CA . THR A 1 88 ? -13.531 5.444 33.114 1.00 88.81 88 THR A CA 1
ATOM 678 C C . THR A 1 88 ? -12.627 4.683 34.087 1.00 88.81 88 THR A C 1
ATOM 680 O O . THR A 1 88 ? -12.532 5.048 35.257 1.00 88.81 88 THR A O 1
ATOM 683 N N . THR A 1 89 ? -11.956 3.626 33.623 1.00 87.12 89 THR A N 1
ATOM 684 C CA . THR A 1 89 ? -11.135 2.745 34.474 1.00 87.12 89 THR A CA 1
ATOM 685 C C . THR A 1 89 ? -9.703 3.233 34.650 1.00 87.12 89 THR A C 1
ATOM 687 O O . THR A 1 89 ? -9.148 3.096 35.738 1.00 87.12 89 THR A O 1
ATOM 690 N N . GLN A 1 90 ? -9.102 3.806 33.606 1.00 79.44 90 GLN A N 1
ATOM 691 C CA . GLN A 1 90 ? -7.707 4.258 33.616 1.00 79.44 90 GLN A CA 1
ATOM 692 C C . GLN A 1 90 ? -7.559 5.761 33.861 1.00 79.44 90 GLN A C 1
ATOM 694 O O . GLN A 1 90 ? -6.449 6.210 34.129 1.00 79.44 90 GLN A O 1
ATOM 699 N N . GLY A 1 91 ? -8.661 6.520 33.842 1.00 64.12 91 GLY A N 1
ATOM 700 C CA . GLY A 1 91 ? -8.719 7.914 34.266 1.00 64.12 91 GLY A CA 1
ATOM 701 C C . GLY A 1 91 ? -7.883 8.857 33.403 1.00 64.12 91 GLY A C 1
ATOM 702 O O . GLY A 1 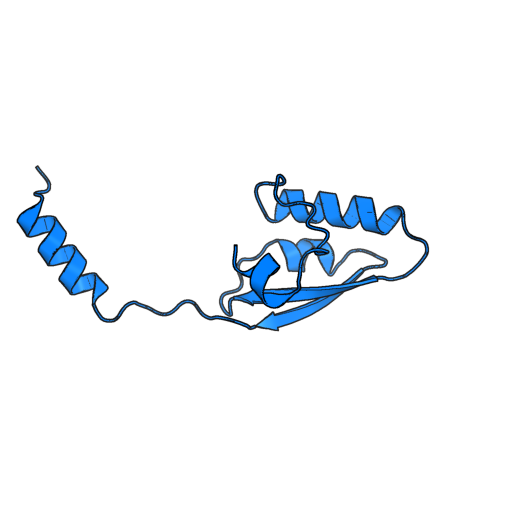91 ? -6.664 8.955 33.538 1.00 64.12 91 GLY A O 1
ATOM 703 N N . VAL A 1 92 ? -8.555 9.672 32.593 1.00 60.09 92 VAL A N 1
ATOM 704 C CA . VAL A 1 92 ? -7.983 10.972 32.225 1.00 60.09 92 VAL A CA 1
ATOM 705 C C . VAL A 1 92 ? -7.963 11.809 33.507 1.00 60.09 92 VAL A C 1
ATOM 707 O O . VAL A 1 92 ? -9.018 12.182 34.019 1.00 60.09 92 VAL A O 1
ATOM 710 N N . ARG A 1 93 ? -6.770 12.015 34.071 1.00 51.06 93 ARG A N 1
ATOM 711 C CA . ARG A 1 93 ? -6.526 13.069 35.063 1.00 51.06 93 ARG A CA 1
ATOM 712 C C . ARG A 1 93 ? -6.524 14.432 34.392 1.00 51.06 93 ARG A C 1
ATOM 714 O O . ARG A 1 93 ? -5.946 14.524 33.287 1.00 51.06 93 ARG A O 1
#

Sequence (93 aa):
NLVKELFGSTVNISGAETGGGESLADFIIKDVHNIDGKINLLFPCAQARLDILPKRLSNEQGIHLDEIIVYETIPSDSLDQELQEYLTTQGVR

Foldseek 3Di:
DVVCVVPHDDDDDPPPPLPALVSSLVVVLVVQVVDPAADEAEAADEPDDPHPNCVSQVPRPRYHYHYDDDYYDDDDPCCVVVVVVCCVPVDDD

Secondary structure (DSSP, 8-state):
-HHHHHH-TT----SGGG-SHHHHHHHHHHHHTTSSS-EEEEEEEESS---HHHHHHTTSTTEEEEEEEEE-----SSHHHHHHHHHHHHT--